Protein AF-A0A7C2N9S4-F1 (afdb_monomer_lite)

pLDDT: mean 89.39, std 8.57, range [56.53, 96.5]

Foldseek 3Di:
DDDDDPDLWEKDWDWDQDPVRDTDIDIDTDFDWDQDPPRDIDTDNDYDYDDDDPDDDD

Structure (mmCIF, N/CA/C/O backbone):
data_AF-A0A7C2N9S4-F1
#
_entry.id   AF-A0A7C2N9S4-F1
#
loop_
_atom_site.group_PDB
_atom_site.id
_atom_site.type_symbol
_atom_site.label_atom_id
_atom_site.label_alt_id
_atom_site.label_comp_id
_atom_site.label_asym_id
_atom_site.label_entity_id
_atom_site.label_seq_id
_atom_site.pdbx_PDB_ins_code
_atom_site.Cartn_x
_atom_site.Cartn_y
_atom_site.Cartn_z
_atom_site.occupancy
_atom_site.B_iso_or_equiv
_atom_site.auth_seq_id
_atom_site.auth_comp_id
_atom_site.auth_asym_id
_atom_site.auth_atom_id
_atom_site.pdbx_PDB_model_num
ATOM 1 N N . MET A 1 1 ? -11.490 -10.627 6.784 1.00 64.62 1 MET A N 1
ATOM 2 C CA . MET A 1 1 ? -11.918 -9.958 5.539 1.00 64.62 1 MET A CA 1
ATOM 3 C C . MET A 1 1 ? -10.707 -9.923 4.645 1.00 64.62 1 MET A C 1
ATOM 5 O O . MET A 1 1 ? -9.674 -9.453 5.107 1.00 64.62 1 MET A O 1
ATOM 9 N N . ASP A 1 2 ? -10.828 -10.422 3.422 1.00 83.00 2 ASP A N 1
ATOM 10 C CA . ASP A 1 2 ? -9.720 -10.400 2.4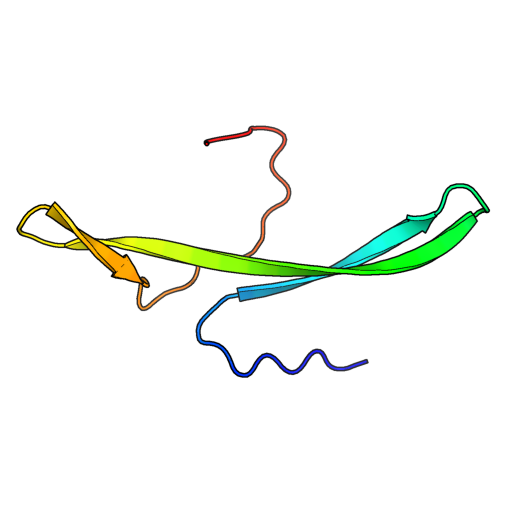73 1.00 83.00 2 ASP A CA 1
ATOM 11 C C . ASP A 1 2 ? -9.807 -9.121 1.641 1.00 83.00 2 ASP A C 1
ATOM 13 O O . ASP A 1 2 ? -10.829 -8.841 1.012 1.00 83.00 2 ASP A O 1
ATOM 17 N N . LEU A 1 3 ? -8.749 -8.309 1.680 1.00 87.00 3 LEU A N 1
ATOM 18 C CA . LEU A 1 3 ? -8.633 -7.117 0.847 1.00 87.00 3 LEU A CA 1
ATOM 19 C C . LEU A 1 3 ? -8.113 -7.534 -0.531 1.00 87.00 3 LEU A C 1
ATOM 21 O O . LEU A 1 3 ? -6.933 -7.843 -0.685 1.00 87.00 3 LEU A O 1
ATOM 25 N N . ILE A 1 4 ? -8.991 -7.533 -1.533 1.00 92.81 4 ILE A N 1
ATOM 26 C CA . ILE A 1 4 ? -8.620 -7.816 -2.922 1.00 92.81 4 ILE A CA 1
ATOM 27 C C . ILE A 1 4 ? -8.263 -6.497 -3.605 1.00 92.81 4 ILE A C 1
ATOM 29 O O . ILE A 1 4 ? -9.133 -5.661 -3.846 1.00 92.81 4 ILE A O 1
ATOM 33 N N . ASN A 1 5 ? -6.985 -6.315 -3.929 1.00 91.19 5 ASN A N 1
ATOM 34 C CA . ASN A 1 5 ? -6.511 -5.173 -4.700 1.00 91.19 5 ASN A CA 1
ATOM 35 C C . ASN A 1 5 ? -6.214 -5.599 -6.144 1.00 91.19 5 ASN A C 1
ATOM 37 O O . ASN A 1 5 ? -5.302 -6.383 -6.385 1.00 91.19 5 ASN A O 1
ATOM 41 N N . SER A 1 6 ? -6.980 -5.076 -7.102 1.00 93.44 6 SER A N 1
ATOM 42 C CA . SER A 1 6 ? -6.810 -5.342 -8.538 1.00 93.44 6 SER A CA 1
ATOM 43 C C . SER A 1 6 ? -5.925 -4.313 -9.253 1.00 93.44 6 SER A C 1
ATOM 45 O O . SER A 1 6 ? -5.875 -4.289 -10.481 1.00 93.44 6 SER A O 1
ATOM 47 N N . THR A 1 7 ? -5.275 -3.420 -8.506 1.00 92.50 7 THR A N 1
ATOM 48 C CA . THR A 1 7 ? -4.334 -2.420 -9.027 1.00 92.50 7 THR A CA 1
ATOM 49 C C . THR A 1 7 ? -2.891 -2.889 -8.819 1.00 92.50 7 THR A C 1
ATOM 51 O O . THR A 1 7 ? -2.646 -3.716 -7.941 1.00 92.50 7 THR A O 1
ATOM 54 N N . PRO A 1 8 ? -1.908 -2.341 -9.558 1.00 91.19 8 PRO A N 1
ATOM 55 C CA . PRO A 1 8 ? -0.493 -2.638 -9.322 1.00 91.19 8 PRO A CA 1
ATOM 56 C C . PRO A 1 8 ? 0.071 -1.972 -8.053 1.00 91.19 8 PRO A C 1
ATOM 58 O O . PRO A 1 8 ? 1.268 -2.052 -7.806 1.00 91.19 8 PRO A O 1
ATOM 61 N N . PHE A 1 9 ? -0.748 -1.269 -7.268 1.00 95.62 9 PHE A N 1
ATOM 62 C CA . PHE A 1 9 ? -0.317 -0.512 -6.093 1.00 95.62 9 PHE A CA 1
ATOM 63 C C . PHE A 1 9 ? -0.333 -1.364 -4.830 1.00 95.62 9 PHE A C 1
ATOM 65 O O . PHE A 1 9 ? -1.026 -2.375 -4.761 1.00 95.62 9 PHE A O 1
ATOM 72 N N . VAL A 1 10 ? 0.381 -0.935 -3.789 1.00 95.50 10 VAL A N 1
ATOM 73 C CA . VAL A 1 10 ? 0.250 -1.579 -2.479 1.00 95.50 10 VAL A CA 1
ATOM 74 C C . VAL A 1 10 ? -0.998 -1.058 -1.770 1.00 95.50 10 VAL A C 1
ATOM 76 O O . VAL A 1 10 ? -1.310 0.135 -1.835 1.00 95.50 10 VAL A O 1
ATOM 79 N N . ALA A 1 11 ? -1.704 -1.954 -1.079 1.00 94.62 11 ALA A N 1
ATOM 80 C CA . ALA A 1 11 ? -2.826 -1.594 -0.229 1.00 94.62 11 ALA A CA 1
A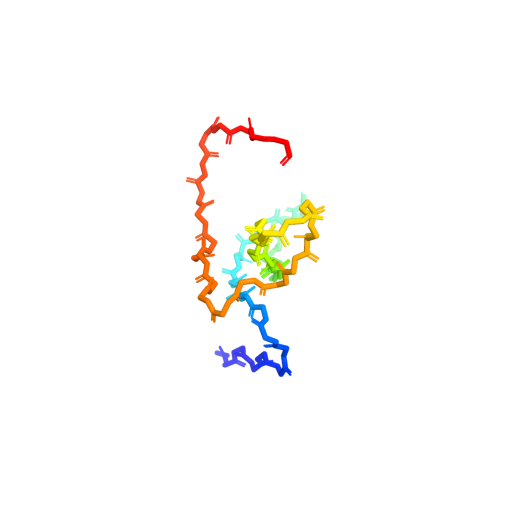TOM 81 C C . ALA A 1 11 ? -2.656 -2.172 1.178 1.00 94.62 11 ALA A C 1
ATOM 83 O O . ALA A 1 11 ? -2.179 -3.296 1.334 1.00 94.62 11 ALA A O 1
ATOM 84 N N . ALA A 1 12 ? -3.049 -1.407 2.196 1.00 93.44 12 ALA A N 1
ATOM 85 C CA . ALA A 1 12 ? -3.000 -1.838 3.590 1.00 93.44 12 ALA A CA 1
ATOM 86 C C . ALA A 1 12 ? -4.254 -1.375 4.357 1.00 93.44 12 ALA A C 1
ATOM 88 O O . ALA A 1 12 ? -4.618 -0.195 4.263 1.00 93.44 12 ALA A O 1
ATOM 89 N N . PRO A 1 13 ? -4.923 -2.274 5.105 1.00 92.75 13 PRO A N 1
ATOM 90 C CA . PRO A 1 13 ? -6.041 -1.918 5.968 1.00 92.75 13 PRO A CA 1
ATOM 91 C C . PRO A 1 13 ? -5.562 -1.381 7.326 1.00 92.75 13 PRO A C 1
ATOM 93 O O . PRO A 1 13 ? -4.595 -1.877 7.899 1.00 92.75 13 PRO A O 1
ATOM 96 N N . PHE A 1 14 ? -6.297 -0.416 7.870 1.00 91.31 14 PHE A N 1
ATOM 97 C CA . PHE A 1 14 ? -6.122 0.148 9.206 1.00 91.31 14 PHE A CA 1
ATOM 98 C C . PHE A 1 14 ? -7.483 0.302 9.876 1.00 91.31 14 PHE A C 1
ATOM 100 O O . PHE A 1 14 ? -8.451 0.699 9.230 1.00 91.31 14 PHE A O 1
ATOM 107 N N . PHE A 1 15 ? -7.554 0.036 11.175 1.00 92.12 15 PHE A N 1
ATOM 108 C CA . PHE A 1 15 ? -8.733 0.355 11.973 1.00 92.12 15 PHE A CA 1
ATOM 109 C C . PHE A 1 15 ? -8.510 1.676 12.699 1.00 92.12 15 PHE A C 1
ATOM 111 O O . PHE A 1 15 ? -7.494 1.868 13.365 1.00 92.12 15 PHE A O 1
ATOM 118 N N . LEU A 1 16 ? -9.462 2.590 12.544 1.00 92.62 16 LEU A N 1
ATOM 119 C CA . LEU A 1 16 ? -9.501 3.874 13.228 1.00 92.62 16 LEU A CA 1
ATOM 120 C C . LEU A 1 16 ? -10.777 3.957 14.054 1.00 92.62 16 LEU A C 1
ATOM 122 O O . LEU A 1 16 ? -11.823 3.481 13.629 1.00 92.62 16 LEU A O 1
ATOM 126 N N . MET A 1 17 ? -10.704 4.605 15.209 1.00 96.06 17 MET A N 1
ATOM 127 C CA . MET A 1 17 ? -11.898 4.925 15.985 1.00 96.06 17 MET A CA 1
ATOM 128 C C . MET A 1 17 ? -12.478 6.245 15.485 1.00 96.06 17 MET A C 1
ATOM 130 O O . MET A 1 17 ? -11.759 7.242 15.396 1.00 96.06 17 MET A O 1
ATOM 134 N N . ASP A 1 18 ? -13.769 6.262 15.160 1.00 91.56 18 ASP A N 1
ATOM 135 C CA . ASP A 1 18 ? -14.487 7.503 14.873 1.00 91.56 18 ASP A CA 1
ATOM 136 C C . ASP A 1 18 ? -14.711 8.320 16.172 1.00 91.56 18 ASP A C 1
ATOM 138 O O . ASP A 1 18 ? -14.523 7.806 17.281 1.00 91.56 18 ASP A O 1
ATOM 142 N N . PRO A 1 19 ? -15.146 9.592 16.086 1.00 94.69 19 PRO A N 1
ATOM 143 C CA . PRO A 1 19 ? -15.399 10.422 17.270 1.00 94.69 19 PRO A CA 1
ATOM 144 C C . PRO A 1 19 ? -16.479 9.892 18.229 1.00 94.69 19 PRO A C 1
ATOM 146 O O . PRO A 1 19 ? -16.621 10.408 19.334 1.00 94.69 19 PRO A O 1
ATOM 149 N N . ARG A 1 20 ? -17.269 8.897 17.814 1.00 96.00 20 ARG A N 1
ATOM 150 C CA . ARG A 1 20 ? -18.315 8.246 18.615 1.00 96.00 20 ARG A CA 1
ATOM 151 C C . ARG A 1 20 ? -17.848 6.901 19.181 1.00 96.00 20 ARG A C 1
ATOM 153 O O . ARG A 1 20 ? -18.632 6.231 19.847 1.00 96.00 20 ARG A O 1
ATOM 160 N N . GLY A 1 21 ? -16.597 6.513 18.935 1.00 94.44 21 GLY A N 1
ATOM 161 C CA . GLY A 1 21 ? -16.030 5.246 19.380 1.00 94.44 21 GLY A CA 1
ATOM 162 C C . GLY A 1 21 ? -16.414 4.047 18.510 1.00 94.44 21 GLY A C 1
ATOM 163 O O . GLY A 1 21 ? -16.298 2.918 18.976 1.00 94.44 21 GLY A O 1
ATOM 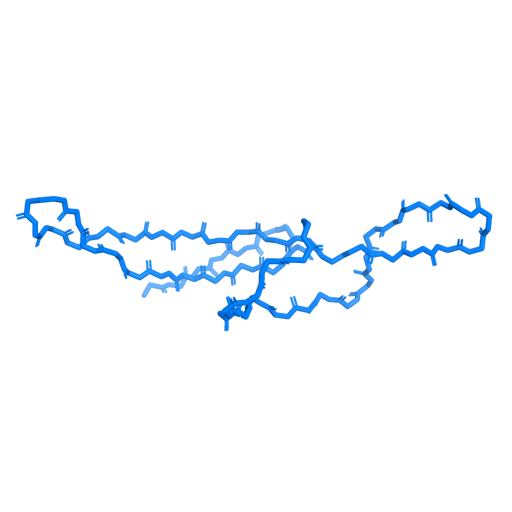164 N N . ALA A 1 22 ? -16.873 4.253 17.274 1.00 96.50 22 ALA A N 1
ATOM 165 C CA . ALA A 1 22 ? -17.099 3.164 16.328 1.00 96.50 22 ALA A CA 1
ATOM 166 C C . ALA A 1 22 ? -15.822 2.847 15.533 1.00 96.50 22 ALA A C 1
ATOM 168 O O . ALA A 1 22 ? -15.137 3.755 15.056 1.00 96.50 22 ALA A O 1
ATOM 169 N N . GLU A 1 23 ? -15.525 1.559 15.345 1.00 96.38 23 GLU A N 1
ATOM 170 C CA . GLU A 1 23 ? -14.432 1.120 14.475 1.00 96.38 23 GLU A CA 1
ATOM 171 C C . GLU A 1 23 ? -14.749 1.432 13.007 1.00 96.38 23 GLU A C 1
ATOM 173 O O . GLU A 1 23 ? -15.792 1.061 12.467 1.00 96.38 23 GLU A O 1
ATOM 178 N N . THR A 1 24 ? -13.816 2.107 12.347 1.00 94.06 24 THR A N 1
ATOM 179 C CA . THR A 1 24 ? -13.854 2.456 10.930 1.00 94.06 24 THR A CA 1
ATOM 180 C C . THR A 1 24 ? -12.668 1.805 10.231 1.00 94.06 24 THR A C 1
ATOM 182 O O . THR A 1 24 ? -11.517 2.014 10.615 1.00 94.06 24 THR A O 1
ATOM 185 N N . LEU A 1 25 ? -12.941 1.030 9.180 1.00 92.75 25 LEU A N 1
ATOM 186 C CA . LEU A 1 25 ? -11.905 0.486 8.309 1.00 92.75 25 LEU A CA 1
ATOM 187 C C . LEU A 1 25 ? -11.437 1.567 7.328 1.00 92.75 25 LEU A C 1
ATOM 189 O O . LEU A 1 25 ? -12.195 2.011 6.467 1.00 92.75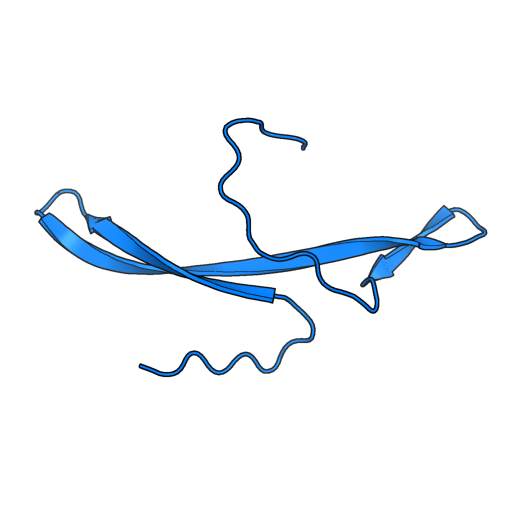 25 LEU A O 1
ATOM 193 N N . MET A 1 26 ? -10.172 1.954 7.432 1.00 91.94 26 MET A N 1
ATOM 194 C CA . MET A 1 26 ? -9.468 2.786 6.465 1.00 91.94 26 MET A CA 1
ATOM 195 C C . MET A 1 26 ? -8.578 1.900 5.594 1.00 91.94 26 MET A C 1
ATOM 197 O O . MET A 1 26 ? -7.799 1.101 6.105 1.00 91.94 26 MET A O 1
ATOM 201 N N . VAL A 1 27 ? -8.653 2.062 4.276 1.00 93.25 27 VAL A N 1
ATOM 202 C CA . VAL A 1 27 ? -7.754 1.384 3.335 1.00 93.25 27 VAL A CA 1
ATOM 203 C C . VAL A 1 27 ? -6.841 2.424 2.708 1.00 93.25 27 VAL A C 1
ATOM 205 O O . VAL A 1 27 ? -7.313 3.361 2.069 1.00 93.25 27 VAL A O 1
ATOM 208 N N . ILE A 1 28 ? -5.533 2.254 2.884 1.00 92.69 28 ILE A N 1
ATOM 209 C CA . ILE A 1 28 ? -4.527 3.069 2.203 1.00 92.69 28 ILE A CA 1
ATOM 210 C C . ILE A 1 28 ? -4.166 2.372 0.898 1.00 92.69 28 ILE A C 1
ATOM 212 O O . ILE A 1 28 ? -3.837 1.189 0.921 1.00 92.69 28 ILE A O 1
ATOM 216 N N . VAL A 1 29 ? -4.189 3.110 -0.213 1.00 94.00 29 VAL A N 1
ATOM 217 C CA . VAL A 1 29 ? -3.657 2.681 -1.513 1.00 94.00 29 VAL A CA 1
ATOM 218 C C . VAL A 1 29 ? -2.528 3.629 -1.888 1.00 94.00 29 VAL A C 1
ATOM 220 O O . VAL A 1 29 ? -2.709 4.846 -1.863 1.00 94.00 29 VAL A O 1
ATOM 223 N N . LYS A 1 30 ? -1.353 3.083 -2.204 1.00 94.75 30 LYS A N 1
ATOM 224 C CA . LYS A 1 30 ? -0.143 3.872 -2.448 1.00 94.75 30 LYS A CA 1
ATOM 225 C C . LYS A 1 30 ? 0.678 3.284 -3.584 1.00 94.75 30 LYS A C 1
ATOM 227 O O . LYS A 1 30 ? 0.890 2.076 -3.646 1.00 94.75 30 LYS A O 1
ATOM 232 N N . SER A 1 31 ? 1.202 4.161 -4.432 1.00 94.88 31 SER A N 1
ATOM 233 C CA . SER A 1 31 ? 2.130 3.818 -5.507 1.00 94.88 31 SER A CA 1
ATOM 234 C C . SER A 1 31 ? 3.573 4.183 -5.142 1.00 94.88 31 SER A C 1
ATOM 236 O O . SER A 1 31 ? 3.834 5.268 -4.620 1.00 94.88 31 SER A O 1
ATOM 238 N N . THR A 1 32 ? 4.526 3.311 -5.453 1.00 94.88 32 THR A N 1
ATOM 239 C CA . THR A 1 32 ? 5.947 3.659 -5.562 1.00 94.88 32 THR A CA 1
ATOM 240 C C . THR A 1 32 ? 6.250 4.098 -6.989 1.00 94.88 32 THR A C 1
ATOM 242 O O . THR A 1 32 ? 5.875 3.419 -7.947 1.00 94.88 32 THR A O 1
ATOM 245 N N . TRP A 1 33 ? 6.948 5.224 -7.113 1.00 93.56 33 TRP A N 1
ATOM 246 C CA . TRP A 1 33 ? 7.417 5.769 -8.381 1.00 93.56 33 TRP A CA 1
ATOM 247 C C . TRP A 1 33 ? 8.934 5.641 -8.484 1.00 93.56 33 TRP A C 1
ATOM 249 O O . TRP A 1 33 ? 9.634 5.706 -7.473 1.00 93.56 33 TRP A O 1
ATOM 259 N N . GLN A 1 34 ? 9.433 5.509 -9.707 1.00 93.44 34 GLN A N 1
ATOM 260 C CA . GLN A 1 34 ? 10.856 5.525 -10.017 1.00 93.44 34 GLN A CA 1
ATOM 261 C C . GLN A 1 34 ? 11.158 6.527 -11.130 1.00 93.44 34 GLN A C 1
ATOM 263 O O . GLN A 1 34 ? 10.351 6.745 -12.040 1.00 93.44 34 GLN A O 1
ATOM 268 N N . PHE A 1 35 ? 12.349 7.116 -11.058 1.00 93.06 35 PH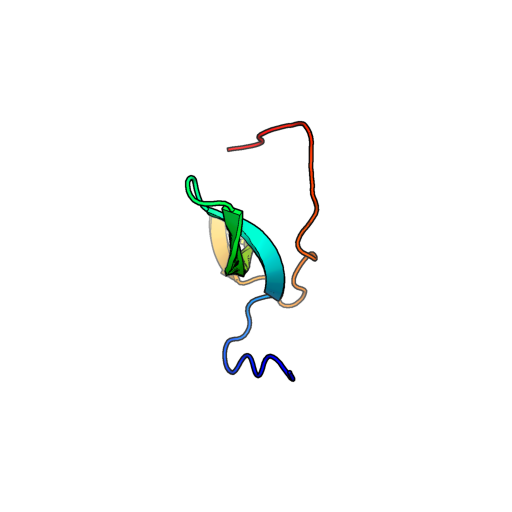E A N 1
ATOM 269 C CA . PHE A 1 35 ? 12.899 7.924 -12.137 1.00 93.06 35 PHE A CA 1
ATOM 270 C C . PHE A 1 35 ? 13.661 7.019 -13.098 1.00 93.06 35 PHE A C 1
ATOM 272 O O . PHE A 1 35 ? 14.601 6.334 -12.697 1.00 93.06 35 PHE A O 1
ATOM 279 N N . THR A 1 36 ? 13.278 7.030 -14.370 1.00 85.75 36 THR A N 1
ATOM 280 C CA . THR A 1 36 ? 14.025 6.344 -15.429 1.00 85.75 36 THR A CA 1
ATOM 281 C C . THR A 1 36 ? 14.971 7.317 -16.132 1.00 85.75 36 THR A C 1
ATOM 283 O O . THR A 1 36 ? 14.859 8.541 -15.999 1.00 85.75 36 THR A O 1
ATOM 286 N N . SER A 1 37 ? 15.916 6.786 -16.915 1.00 84.12 37 SER A N 1
ATOM 287 C CA . SER A 1 37 ? 16.781 7.602 -17.775 1.00 84.12 37 SER A CA 1
ATOM 288 C C . SER A 1 37 ? 15.939 8.540 -18.648 1.00 84.12 37 SER A C 1
ATOM 290 O O . SER A 1 37 ? 14.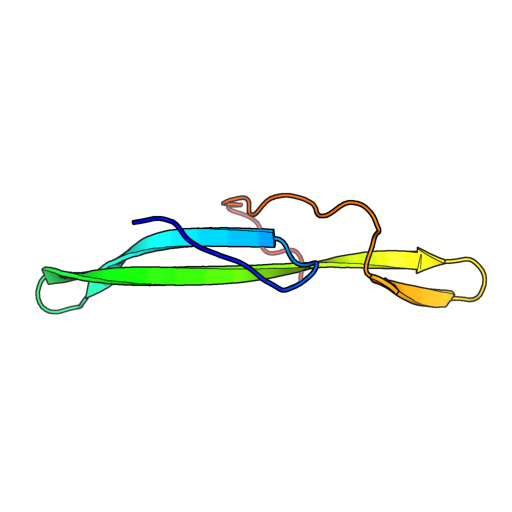996 8.088 -19.296 1.00 84.12 37 SER A O 1
ATOM 292 N N . GLY A 1 38 ? 16.272 9.835 -18.658 1.00 83.88 38 GLY A N 1
ATOM 293 C CA . GLY A 1 38 ? 15.500 10.863 -19.371 1.00 83.88 38 GLY A CA 1
ATOM 294 C C . GLY A 1 38 ? 14.454 11.596 -18.521 1.00 83.88 38 GLY A C 1
ATOM 295 O O . GLY A 1 38 ? 13.520 12.160 -19.081 1.00 83.88 38 GLY A O 1
ATOM 296 N N . CYS A 1 39 ? 14.590 11.590 -17.188 1.00 83.69 39 CYS A N 1
ATOM 297 C CA . CYS A 1 39 ? 13.726 12.333 -16.254 1.00 83.69 39 CYS A CA 1
ATOM 298 C C . CYS A 1 39 ? 12.233 11.981 -16.364 1.00 83.69 39 CYS A C 1
ATOM 300 O O . CYS A 1 39 ? 11.370 12.805 -16.067 1.00 83.69 39 CYS A O 1
ATOM 302 N N . THR A 1 40 ? 11.924 10.758 -16.791 1.00 92.69 40 THR A N 1
ATOM 303 C CA . THR A 1 40 ? 10.545 10.274 -16.862 1.00 92.69 40 THR A CA 1
ATOM 304 C C . THR A 1 40 ? 10.184 9.585 -15.552 1.00 92.69 40 THR A C 1
ATOM 306 O O . THR A 1 40 ? 10.962 8.792 -15.019 1.00 92.69 40 THR A O 1
ATOM 309 N N . LEU A 1 41 ? 9.003 9.907 -15.026 1.00 93.31 41 LEU A N 1
ATOM 310 C CA . LEU A 1 41 ? 8.439 9.243 -13.859 1.00 93.31 41 LEU A CA 1
ATOM 311 C C . LEU A 1 41 ? 7.602 8.048 -14.328 1.00 93.31 41 LEU A C 1
ATOM 313 O O . LEU A 1 41 ? 6.714 8.203 -15.165 1.00 93.31 41 LEU A O 1
ATOM 317 N N . SER A 1 42 ? 7.873 6.864 -13.788 1.00 93.12 42 SER A N 1
ATOM 318 C CA . SER A 1 42 ? 7.083 5.655 -14.045 1.00 93.12 42 SER A CA 1
ATOM 319 C C . SER A 1 42 ? 6.740 4.952 -12.737 1.00 93.12 42 SER A C 1
ATOM 321 O O . SER A 1 42 ? 7.389 5.176 -11.711 1.00 93.12 42 SER A O 1
ATOM 323 N N . ILE A 1 43 ? 5.692 4.130 -12.756 1.00 93.38 43 ILE A N 1
ATOM 324 C CA . ILE A 1 43 ? 5.376 3.256 -11.624 1.00 93.38 43 ILE A CA 1
ATOM 325 C C . ILE A 1 43 ? 6.519 2.247 -11.498 1.00 93.38 43 ILE A C 1
ATOM 327 O O . ILE A 1 43 ? 6.943 1.670 -12.497 1.00 93.38 43 ILE A O 1
ATOM 331 N N . ALA A 1 44 ? 7.032 2.068 -10.284 1.00 93.81 44 ALA A N 1
ATOM 332 C CA . ALA A 1 44 ? 8.071 1.083 -10.026 1.00 93.81 44 ALA A CA 1
ATOM 333 C C . ALA A 1 44 ? 7.504 -0.341 -10.123 1.00 93.81 44 ALA A C 1
ATOM 335 O O . ALA A 1 44 ? 6.416 -0.607 -9.606 1.00 93.81 44 ALA A O 1
ATOM 336 N N . ASP A 1 45 ? 8.263 -1.254 -10.733 1.00 91.62 45 ASP A N 1
ATOM 337 C CA . ASP A 1 45 ? 7.894 -2.675 -10.815 1.00 91.62 45 ASP A CA 1
ATOM 338 C C . ASP A 1 45 ? 7.740 -3.292 -9.415 1.00 91.62 45 ASP A C 1
ATOM 340 O O . ASP A 1 45 ? 6.864 -4.124 -9.181 1.00 91.62 45 ASP A O 1
ATOM 344 N N . GLU A 1 46 ? 8.551 -2.828 -8.458 1.00 94.38 46 GLU A N 1
ATOM 345 C CA . GLU A 1 46 ? 8.448 -3.181 -7.045 1.00 94.38 46 GLU A CA 1
ATOM 346 C C . GLU A 1 46 ? 7.770 -2.064 -6.239 1.00 94.38 46 GLU A C 1
ATOM 348 O O . GLU A 1 46 ? 8.201 -0.907 -6.213 1.00 94.38 46 GLU A O 1
ATOM 353 N N . GLN A 1 47 ? 6.700 -2.424 -5.529 1.00 95.31 47 GLN A N 1
ATOM 354 C CA . GLN A 1 47 ? 5.999 -1.517 -4.629 1.00 95.31 47 GLN A CA 1
ATOM 355 C C . GLN A 1 47 ? 6.569 -1.617 -3.214 1.00 95.31 47 GLN A C 1
ATOM 357 O O . GLN A 1 47 ? 6.556 -2.674 -2.589 1.00 95.31 47 GLN A O 1
ATOM 362 N N . VAL A 1 48 ? 7.000 -0.479 -2.672 1.00 93.44 48 VAL A N 1
ATOM 363 C CA . VAL A 1 48 ? 7.445 -0.390 -1.275 1.00 93.44 48 VAL A CA 1
ATOM 364 C C . VAL A 1 48 ? 6.210 -0.441 -0.369 1.00 93.44 48 VAL A C 1
ATOM 366 O O . VAL A 1 48 ? 5.300 0.372 -0.594 1.00 93.44 48 VAL A O 1
ATOM 369 N N . PRO A 1 49 ? 6.179 -1.318 0.657 1.00 92.00 49 PRO A N 1
ATOM 370 C CA . PRO A 1 49 ? 5.047 -1.456 1.570 1.00 92.00 49 PRO A CA 1
ATOM 371 C C . PRO A 1 49 ? 4.605 -0.141 2.213 1.00 92.00 49 PRO A C 1
ATOM 373 O O . PRO A 1 49 ? 5.392 0.796 2.363 1.00 92.00 49 PRO A O 1
ATOM 376 N N . VAL A 1 50 ? 3.343 -0.082 2.644 1.00 90.81 50 VAL A N 1
ATOM 377 C CA . VAL A 1 50 ? 2.879 1.005 3.515 1.00 90.81 50 VAL A CA 1
ATOM 378 C C . VAL A 1 50 ? 3.625 0.905 4.845 1.00 90.81 50 VAL A C 1
ATOM 380 O O . VAL A 1 50 ? 3.608 -0.139 5.494 1.00 90.81 50 VAL A O 1
ATOM 383 N N . GLN A 1 51 ? 4.282 1.990 5.244 1.00 87.50 51 GLN A N 1
ATOM 384 C CA . GLN A 1 51 ? 5.020 2.091 6.499 1.00 87.50 51 GLN A CA 1
ATOM 385 C C . GLN A 1 51 ? 4.457 3.246 7.322 1.00 87.50 51 GLN A C 1
ATOM 387 O O . GLN A 1 51 ? 4.202 4.329 6.794 1.00 87.50 51 GLN A O 1
ATOM 392 N N . LEU A 1 52 ? 4.278 3.020 8.623 1.00 84.44 52 LEU A N 1
ATOM 393 C CA . LEU A 1 52 ? 3.999 4.097 9.566 1.00 84.44 52 LEU A CA 1
ATOM 394 C C . LEU A 1 52 ? 5.324 4.796 9.872 1.00 84.44 52 LEU A C 1
ATOM 396 O O . LEU A 1 52 ? 6.173 4.238 10.565 1.00 84.44 52 LEU A O 1
ATOM 400 N N . ALA A 1 53 ? 5.511 5.996 9.335 1.00 80.19 53 ALA A N 1
ATOM 401 C CA . ALA A 1 53 ? 6.697 6.801 9.586 1.00 80.19 53 ALA A CA 1
ATOM 402 C C . ALA A 1 53 ? 6.330 8.022 10.446 1.00 80.19 53 ALA A C 1
ATOM 404 O O . ALA A 1 53 ? 5.334 8.687 10.159 1.00 80.19 53 ALA A O 1
ATOM 405 N N . PRO A 1 54 ? 7.140 8.380 11.460 1.00 75.06 54 PRO A N 1
ATOM 406 C CA . PRO A 1 54 ? 6.997 9.655 12.164 1.00 75.06 54 PRO A CA 1
ATOM 407 C C . PRO A 1 54 ? 7.500 10.844 11.324 1.00 75.06 54 PRO A C 1
ATOM 409 O O . PRO A 1 54 ? 7.465 11.981 11.786 1.00 75.06 54 PRO A O 1
ATOM 412 N N . GLN A 1 55 ? 8.003 10.591 10.111 1.00 71.00 55 GLN A N 1
ATOM 413 C CA . GLN A 1 55 ? 8.530 11.598 9.199 1.00 71.00 55 GLN A CA 1
ATOM 414 C C . GLN A 1 55 ? 7.708 11.651 7.915 1.00 71.00 55 GLN A C 1
ATOM 416 O O . GLN A 1 55 ? 7.530 10.650 7.226 1.00 71.00 55 GLN A O 1
ATOM 421 N N . TYR A 1 56 ? 7.238 12.857 7.606 1.00 70.44 56 TYR A N 1
ATOM 422 C CA . TYR A 1 56 ? 6.657 13.210 6.320 1.00 70.44 56 TYR A CA 1
ATOM 423 C C . TYR A 1 56 ? 7.784 13.537 5.335 1.00 70.44 56 TYR A C 1
ATOM 425 O O . TYR A 1 56 ? 8.672 14.328 5.656 1.00 70.44 56 TYR A O 1
ATOM 433 N N . SER A 1 57 ? 7.755 12.931 4.149 1.00 65.62 57 SER A N 1
ATOM 434 C CA . SER A 1 57 ? 8.801 13.089 3.125 1.00 65.62 57 SER A CA 1
ATOM 435 C C . SER A 1 57 ? 8.314 13.764 1.838 1.00 65.62 57 SER A C 1
ATOM 437 O O . SER A 1 57 ? 9.033 13.726 0.841 1.00 65.62 57 SER A O 1
ATOM 439 N N . GLY A 1 58 ? 7.146 14.420 1.879 1.00 56.53 58 GLY A N 1
ATOM 440 C CA . GLY A 1 58 ? 6.501 15.011 0.699 1.00 56.53 58 GLY A CA 1
ATOM 441 C C . GLY A 1 58 ? 5.396 14.130 0.145 1.00 56.53 58 GLY A C 1
ATOM 442 O O . GLY A 1 58 ? 5.650 12.924 -0.049 1.00 56.53 58 GLY A O 1
#

Secondary structure (DSSP, 8-state):
------SSSEEEEEEEE-TTS-EEEEEEEE--EEEETTTEEEE-SSPPPP---SS---

Radius of gyration: 15.17 Å; chains: 1; bounding box: 35×25×39 Å

Sequence (58 aa):
MDLINSTPFVAAPFFLMDPRGAETLMVIVKSTWQFTSGCTLSIADEQVPVQLAPQYSG